Protein AF-A0A7C2I9P0-F1 (afdb_monomer)

Solvent-accessible surface area (backbone atoms only — not comparable to full-atom values): 3917 Å² total; per-residue (Å²): 103,73,68,56,32,43,73,77,42,40,96,74,48,94,77,87,83,88,77,89,74,68,91,86,64,49,73,44,64,59,85,93,42,77,76,45,46,27,86,81,69,75,45,78,76,56,91,66,45,60,40,56,53,48,62,75,73,98

Foldseek 3Di:
DQVLLCVVQVVPDPDDDDDDDDDPWDFDDDVPDTQDTCVVVVDDDDVPRNSVSVVVVD

Sequence (58 aa):
MAAEILAGHGERIAALTIVPSSGGRFVVLVGDREIFNKKATGRFPQPGEAARLVGQAV

Radius of gyration: 11.15 Å; Cα contacts (8 Å, |Δi|>4): 50; chains: 1; bounding box: 26×24×24 Å

Secondary structure (DSSP, 8-state):
-HHHHHHHHGGG-S-------STT--EEEETTEEEEEHHHHSSPPPTTHHHHHHHTT-

Mean predicted aligned error: 2.22 Å

pLDDT: mean 96.01, std 1.8, range [88.25, 97.88]

Nearest PDB structures (foldseek):
  2fa8-assembly1_D  TM=9.020E-01  e=1.978E-02  Agrobacterium fabrum str. C58
  3dex-assembly1_B  TM=9.096E-01  e=3.939E-02  Streptomyces avermitilis
  3dex-assembly4_G  TM=9.045E-01  e=3.939E-02  Streptomyces avermitilis
  2ojl-assembly1_A  TM=9.220E-01  e=6.380E-02  Bordetella parapertussis 12822
  2p0g-assembly1_B  TM=8.763E-01  e=7.845E-02  Vibrio cholerae

Structure (mmCIF, N/CA/C/O backbone):
data_AF-A0A7C2I9P0-F1
#
_entry.id   AF-A0A7C2I9P0-F1
#
loop_
_atom_site.group_PDB
_atom_site.id
_atom_site.type_symbol
_atom_site.label_atom_id
_atom_site.label_alt_id
_atom_site.label_comp_id
_atom_site.label_asym_id
_atom_site.label_entity_id
_atom_site.label_seq_id
_atom_site.pdbx_PDB_ins_code
_atom_site.Cartn_x
_atom_site.Cartn_y
_atom_site.Cartn_z
_atom_site.occupancy
_atom_site.B_iso_or_equiv
_atom_site.auth_seq_id
_atom_site.auth_comp_id
_atom_site.auth_asym_id
_atom_site.auth_atom_id
_atom_site.pdbx_PDB_model_num
ATOM 1 N N . MET A 1 1 ? 6.587 1.720 3.704 1.00 89.88 1 MET A N 1
ATOM 2 C CA . MET A 1 1 ? 5.839 0.708 2.929 1.00 89.88 1 MET A CA 1
ATOM 3 C C . MET A 1 1 ? 6.269 0.632 1.469 1.00 89.88 1 MET A C 1
ATOM 5 O O . MET A 1 1 ? 6.867 -0.368 1.124 1.00 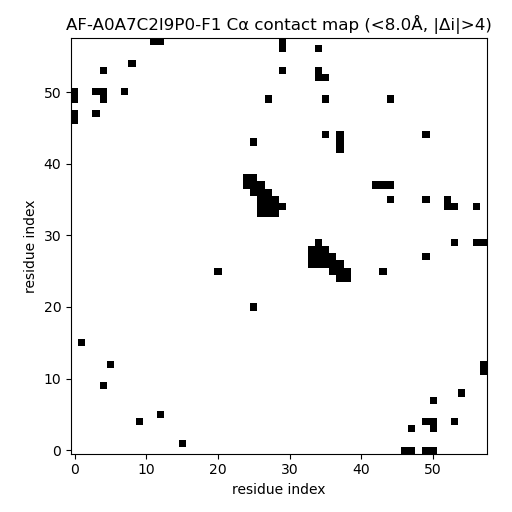89.88 1 MET A O 1
ATOM 9 N N . ALA A 1 2 ? 6.034 1.633 0.608 1.00 95.00 2 ALA A N 1
ATOM 10 C CA . ALA A 1 2 ? 6.440 1.528 -0.808 1.00 95.00 2 ALA A CA 1
ATOM 11 C C . ALA A 1 2 ? 7.945 1.226 -0.978 1.00 95.00 2 ALA A C 1
ATOM 13 O O . ALA A 1 2 ? 8.314 0.280 -1.665 1.00 95.00 2 ALA A O 1
ATOM 14 N N . ALA A 1 3 ? 8.801 1.962 -0.260 1.00 95.94 3 ALA A N 1
ATOM 15 C CA . ALA A 1 3 ? 10.247 1.728 -0.260 1.00 95.94 3 ALA A CA 1
ATOM 16 C C . ALA A 1 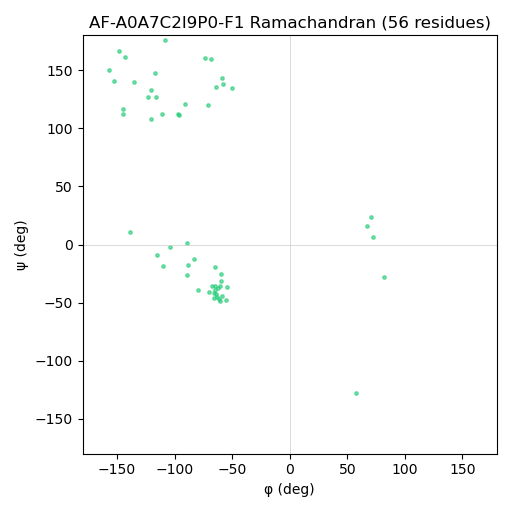3 ? 10.638 0.328 0.253 1.00 95.94 3 ALA A C 1
ATOM 18 O O . ALA A 1 3 ? 11.557 -0.286 -0.265 1.00 95.94 3 ALA A O 1
ATOM 19 N N . GLU A 1 4 ? 9.914 -0.193 1.242 1.00 95.44 4 GLU A N 1
ATOM 20 C CA . GLU A 1 4 ? 10.149 -1.516 1.835 1.00 95.44 4 GLU A CA 1
ATOM 21 C C . GLU A 1 4 ? 9.784 -2.647 0.863 1.00 95.44 4 GLU A C 1
ATOM 23 O O . GLU A 1 4 ? 10.536 -3.607 0.723 1.00 95.44 4 GLU A O 1
ATOM 28 N N . ILE A 1 5 ? 8.671 -2.502 0.135 1.00 96.25 5 ILE A N 1
ATOM 29 C CA . ILE A 1 5 ? 8.270 -3.434 -0.926 1.00 96.25 5 ILE A CA 1
ATOM 30 C C . ILE A 1 5 ? 9.337 -3.473 -2.027 1.00 96.25 5 ILE A C 1
ATOM 32 O O . ILE A 1 5 ? 9.770 -4.552 -2.427 1.00 96.25 5 ILE A O 1
ATOM 36 N N . LEU A 1 6 ? 9.786 -2.305 -2.498 1.00 97.06 6 LEU A N 1
ATOM 37 C CA . LEU A 1 6 ? 10.792 -2.223 -3.561 1.00 97.06 6 LEU A CA 1
ATOM 38 C C . LEU A 1 6 ? 12.165 -2.730 -3.107 1.00 97.06 6 LEU A C 1
ATOM 40 O O . LEU A 1 6 ? 12.842 -3.389 -3.888 1.00 97.06 6 LEU A O 1
ATOM 44 N N . ALA A 1 7 ? 12.553 -2.497 -1.851 1.00 95.81 7 ALA A N 1
ATOM 45 C CA . ALA A 1 7 ? 13.806 -3.015 -1.308 1.00 95.81 7 ALA A CA 1
ATOM 46 C C . ALA A 1 7 ? 13.849 -4.553 -1.285 1.00 95.81 7 ALA A C 1
ATOM 48 O O . ALA A 1 7 ? 14.896 -5.134 -1.546 1.00 95.81 7 ALA A O 1
ATOM 49 N N . GLY A 1 8 ? 12.726 -5.218 -0.984 1.00 94.06 8 GLY A N 1
ATOM 50 C CA . GLY A 1 8 ? 12.667 -6.683 -0.916 1.00 94.06 8 GLY A CA 1
ATOM 51 C C . GLY A 1 8 ? 12.335 -7.380 -2.239 1.00 94.06 8 GLY A C 1
ATOM 52 O O . GLY A 1 8 ? 12.671 -8.551 -2.417 1.00 94.06 8 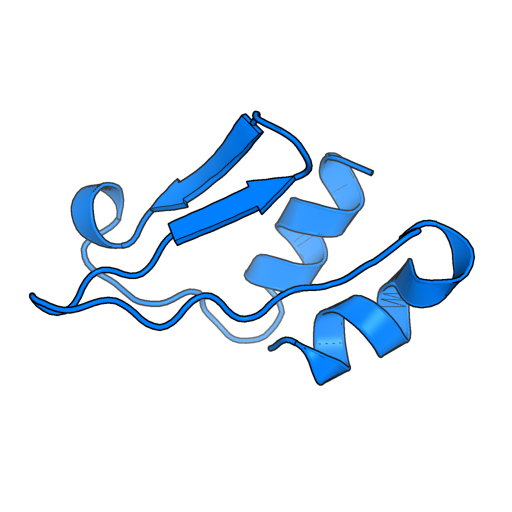GLY A O 1
ATOM 53 N N . HIS A 1 9 ? 11.630 -6.706 -3.152 1.00 95.62 9 HIS A N 1
ATOM 54 C CA . HIS A 1 9 ? 11.012 -7.348 -4.321 1.00 95.62 9 HIS A CA 1
ATOM 55 C C . HIS A 1 9 ? 11.131 -6.546 -5.625 1.00 95.62 9 HIS A C 1
ATOM 57 O O . HIS A 1 9 ? 10.490 -6.910 -6.607 1.00 95.62 9 HIS A O 1
ATOM 63 N N . GLY A 1 10 ? 11.938 -5.481 -5.664 1.00 95.31 10 GLY A N 1
ATOM 64 C CA . GLY A 1 10 ? 12.039 -4.575 -6.813 1.00 95.31 10 GLY A CA 1
ATOM 65 C C . GLY A 1 10 ? 12.360 -5.263 -8.142 1.00 95.31 10 GLY A C 1
ATOM 66 O O . GLY A 1 10 ? 11.765 -4.915 -9.154 1.00 95.31 10 GLY A O 1
ATOM 67 N N . GLU A 1 11 ? 13.202 -6.300 -8.143 1.00 97.00 11 GLU A N 1
ATOM 68 C CA . GLU A 1 11 ? 13.558 -7.056 -9.359 1.00 97.00 11 GLU A CA 1
ATOM 69 C C . GLU A 1 11 ? 12.377 -7.818 -9.986 1.00 97.00 11 GLU A C 1
ATOM 71 O O . GLU A 1 11 ? 12.421 -8.175 -11.160 1.00 97.00 11 GLU A O 1
ATOM 76 N N . ARG A 1 12 ? 11.310 -8.062 -9.215 1.00 96.62 12 ARG A N 1
ATOM 77 C CA . ARG A 1 12 ? 10.100 -8.779 -9.654 1.00 96.62 12 ARG A CA 1
ATOM 78 C C . ARG A 1 12 ? 8.915 -7.847 -9.911 1.00 96.62 12 ARG A C 1
ATOM 80 O O . ARG A 1 12 ? 7.846 -8.304 -10.303 1.00 96.62 12 ARG A O 1
ATOM 87 N N . ILE A 1 13 ? 9.077 -6.545 -9.673 1.00 96.56 13 ILE A N 1
ATOM 88 C CA . ILE A 1 13 ? 8.004 -5.555 -9.762 1.00 96.56 13 ILE A CA 1
ATOM 89 C C . ILE A 1 13 ? 8.275 -4.644 -10.955 1.00 96.56 13 ILE A C 1
ATOM 91 O O . ILE A 1 13 ? 9.192 -3.831 -10.933 1.00 96.56 13 ILE A O 1
ATOM 95 N N . ALA A 1 14 ? 7.427 -4.735 -11.981 1.00 96.69 14 ALA A N 1
ATOM 96 C CA . ALA A 1 14 ? 7.537 -3.874 -13.157 1.00 96.69 14 ALA A CA 1
ATOM 97 C C . ALA A 1 14 ? 7.292 -2.389 -12.826 1.00 96.69 14 ALA A C 1
ATOM 99 O O . ALA A 1 14 ? 7.960 -1.510 -13.364 1.00 96.69 14 ALA A O 1
ATOM 100 N N . ALA A 1 15 ? 6.332 -2.103 -11.941 1.00 96.88 15 ALA A N 1
ATOM 101 C CA . ALA A 1 15 ? 6.028 -0.756 -11.475 1.00 96.88 15 ALA A CA 1
ATOM 102 C C . ALA A 1 15 ? 5.332 -0.785 -10.109 1.00 96.88 15 ALA A C 1
ATOM 104 O O . ALA A 1 15 ? 4.581 -1.709 -9.797 1.00 96.88 15 ALA A O 1
ATOM 105 N N . LEU A 1 16 ? 5.540 0.269 -9.318 1.00 97.31 16 LEU A N 1
ATOM 106 C CA . LEU A 1 16 ? 4.774 0.549 -8.107 1.00 97.31 16 LEU A CA 1
ATOM 107 C C . LEU A 1 16 ? 4.150 1.937 -8.229 1.00 97.31 16 LEU A C 1
ATOM 109 O O . LEU A 1 16 ? 4.848 2.921 -8.467 1.00 97.31 16 LEU A O 1
ATOM 113 N N . THR A 1 17 ? 2.837 2.023 -8.025 1.00 97.62 17 THR A N 1
ATOM 114 C CA . THR A 1 17 ? 2.088 3.279 -8.123 1.00 97.62 17 THR A CA 1
ATOM 115 C C . THR A 1 17 ? 1.401 3.593 -6.802 1.00 97.62 17 THR A C 1
ATOM 117 O O . THR A 1 17 ? 0.741 2.741 -6.211 1.00 97.62 17 THR A O 1
ATOM 120 N N . ILE A 1 18 ? 1.531 4.840 -6.346 1.00 96.75 18 ILE A N 1
ATOM 121 C CA . ILE A 1 18 ? 0.753 5.366 -5.224 1.00 96.75 18 ILE A CA 1
ATOM 122 C C . ILE A 1 18 ? -0.433 6.118 -5.815 1.00 96.75 18 ILE A C 1
ATOM 124 O O . ILE A 1 18 ? -0.255 7.159 -6.439 1.00 96.75 18 ILE A O 1
ATOM 128 N N . VAL A 1 19 ? -1.636 5.583 -5.621 1.00 95.88 19 VAL A N 1
ATOM 129 C CA . VAL A 1 19 ? -2.879 6.200 -6.096 1.00 95.88 19 VAL A CA 1
ATOM 130 C C . VAL A 1 19 ? -3.508 6.981 -4.937 1.00 95.88 19 VAL A C 1
ATOM 132 O O . VAL A 1 19 ? -3.941 6.358 -3.961 1.00 95.88 19 VAL A O 1
ATOM 135 N N . PRO A 1 20 ? -3.560 8.328 -4.992 1.00 95.44 20 PRO A N 1
ATOM 136 C CA . PRO A 1 20 ? -4.253 9.116 -3.981 1.00 95.44 20 PRO A CA 1
ATOM 137 C C . PRO A 1 20 ? -5.722 8.701 -3.895 1.00 95.44 20 PRO A C 1
ATOM 139 O O 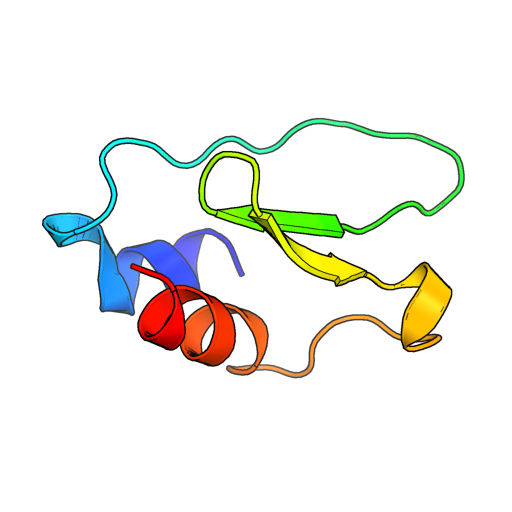. PRO A 1 20 ? -6.384 8.485 -4.908 1.00 95.44 20 PRO A O 1
ATOM 142 N N . SER A 1 21 ? -6.247 8.598 -2.679 1.00 94.19 21 SER A N 1
ATOM 143 C CA . SER A 1 21 ? -7.656 8.283 -2.453 1.00 94.19 21 SER A CA 1
ATOM 144 C C . SER A 1 21 ? -8.204 9.057 -1.259 1.00 94.19 21 SER A C 1
ATOM 146 O O . SER A 1 21 ? -7.451 9.583 -0.440 1.00 94.19 21 SER A O 1
ATOM 148 N N . SER A 1 22 ? -9.529 9.153 -1.180 1.00 93.44 22 SER A N 1
ATOM 149 C CA . SER A 1 22 ? -10.256 9.839 -0.111 1.00 93.44 22 SER A CA 1
ATOM 150 C C . SER A 1 22 ? -10.978 8.845 0.813 1.00 93.44 22 SER A C 1
ATOM 152 O O . SER A 1 22 ? -10.940 7.628 0.611 1.00 93.44 22 SER A O 1
ATOM 154 N N . GLY A 1 23 ? -11.616 9.350 1.876 1.00 92.69 23 GLY A N 1
ATOM 155 C CA . GLY A 1 23 ? -12.457 8.539 2.770 1.00 92.69 23 GLY A CA 1
ATOM 156 C C . GLY A 1 23 ? -11.691 7.557 3.662 1.00 92.69 23 GLY A C 1
ATOM 157 O O . GLY A 1 23 ? -12.241 6.540 4.074 1.00 92.69 23 GLY A O 1
ATOM 158 N N . GLY A 1 24 ? -10.405 7.816 3.927 1.00 92.19 24 GLY A N 1
ATOM 159 C CA . GLY A 1 24 ? -9.568 6.943 4.757 1.00 92.19 24 GLY A CA 1
ATOM 160 C C . GLY A 1 24 ? -9.281 5.571 4.136 1.00 92.19 24 GLY A C 1
ATOM 161 O O . GLY A 1 24 ? -8.858 4.658 4.857 1.00 92.19 24 GLY A O 1
ATOM 162 N N . ARG A 1 25 ? -9.519 5.422 2.824 1.00 95.62 25 ARG A N 1
ATOM 163 C CA . ARG A 1 25 ? -9.288 4.192 2.069 1.00 95.62 25 ARG A CA 1
ATOM 164 C C . ARG A 1 25 ? -7.804 3.849 2.055 1.00 95.62 25 ARG A C 1
ATOM 166 O O . ARG A 1 25 ? -6.948 4.694 1.823 1.00 95.62 25 ARG A O 1
ATOM 173 N N . PHE A 1 26 ? -7.520 2.576 2.291 1.00 96.81 26 PHE A N 1
ATOM 174 C CA . PHE A 1 26 ? -6.184 2.025 2.153 1.00 96.81 26 PHE A CA 1
ATOM 175 C C . PHE A 1 26 ? -6.300 0.594 1.639 1.00 96.81 26 PHE A C 1
ATOM 177 O O . PHE A 1 26 ? -6.832 -0.278 2.332 1.00 96.81 26 PHE A O 1
ATOM 184 N N . VAL A 1 27 ? -5.844 0.383 0.410 1.00 97.25 27 VAL A N 1
ATOM 185 C CA . VAL A 1 27 ? -5.909 -0.894 -0.304 1.00 97.25 27 VAL A CA 1
ATOM 186 C C . VAL A 1 27 ? -4.558 -1.128 -0.963 1.00 97.25 27 VAL A C 1
ATOM 188 O O . VAL A 1 27 ? -3.960 -0.186 -1.480 1.00 97.25 27 VAL A O 1
ATOM 191 N N . VAL A 1 28 ? -4.084 -2.371 -0.932 1.00 97.50 28 VAL A N 1
ATOM 192 C CA . VAL A 1 28 ? -2.889 -2.797 -1.664 1.00 97.50 28 VAL A CA 1
ATOM 193 C C . VAL A 1 28 ? -3.313 -3.838 -2.689 1.00 97.50 28 VAL A C 1
ATOM 195 O O . VAL A 1 28 ? -3.967 -4.826 -2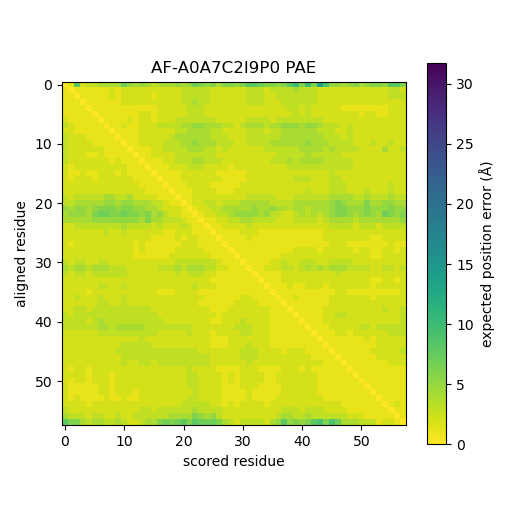.341 1.00 97.50 28 VAL A O 1
ATOM 198 N N . LEU A 1 29 ? -2.941 -3.592 -3.943 1.00 97.69 29 LEU A N 1
ATOM 199 C CA . LEU A 1 29 ? -3.213 -4.462 -5.080 1.00 97.69 29 LEU A CA 1
ATOM 200 C C . LEU A 1 29 ? -1.894 -4.974 -5.672 1.00 97.69 29 LEU A C 1
ATOM 202 O O . LEU A 1 29 ? -0.896 -4.251 -5.669 1.00 97.69 29 LEU A O 1
ATOM 206 N N . VAL A 1 30 ? -1.912 -6.193 -6.207 1.00 97.25 30 VAL A N 1
ATOM 207 C CA . VAL A 1 30 ? -0.875 -6.733 -7.099 1.00 97.25 30 VAL A CA 1
ATOM 208 C C . VAL A 1 30 ? -1.557 -7.085 -8.417 1.00 97.25 30 VAL A C 1
ATOM 210 O O . VAL A 1 30 ? -2.364 -8.014 -8.471 1.00 97.25 30 VAL A O 1
ATOM 213 N N . GLY A 1 31 ? -1.300 -6.290 -9.459 1.00 95.12 31 GLY A N 1
ATOM 214 C CA . GLY A 1 31 ? -2.163 -6.268 -10.643 1.00 95.12 31 GLY A CA 1
ATOM 215 C C . GLY A 1 31 ? -3.600 -5.922 -10.242 1.00 95.12 31 GLY A C 1
ATOM 216 O O . GLY A 1 31 ? -3.820 -4.969 -9.495 1.00 95.12 31 GLY A O 1
ATOM 217 N N . ASP A 1 32 ? -4.557 -6.751 -10.656 1.00 94.62 32 ASP A N 1
ATOM 218 C CA . ASP A 1 32 ? -5.978 -6.598 -10.307 1.00 94.62 32 ASP A CA 1
ATOM 219 C C . ASP A 1 32 ? -6.375 -7.312 -9.000 1.00 94.62 32 ASP A C 1
ATOM 221 O O . ASP A 1 32 ? -7.538 -7.293 -8.592 1.00 94.62 32 ASP A O 1
ATOM 225 N N . ARG A 1 33 ? -5.423 -7.963 -8.317 1.00 96.94 33 ARG A N 1
ATOM 226 C CA . ARG A 1 33 ? -5.695 -8.743 -7.105 1.00 96.94 33 ARG A CA 1
ATOM 227 C C . ARG A 1 33 ? -5.545 -7.895 -5.848 1.00 96.94 33 ARG A C 1
ATOM 229 O O . ARG A 1 33 ? -4.452 -7.430 -5.534 1.00 96.94 33 ARG A O 1
ATOM 236 N N . GLU A 1 34 ? -6.615 -7.789 -5.063 1.00 97.50 34 GLU A N 1
ATOM 237 C 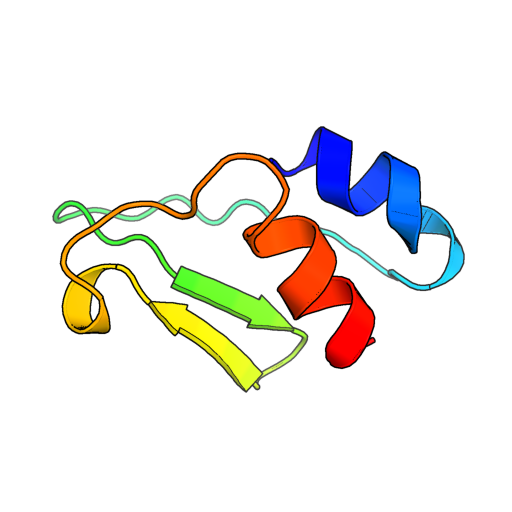CA . GLU A 1 34 ? -6.564 -7.221 -3.713 1.00 97.50 34 GLU A CA 1
ATOM 238 C C . GLU A 1 34 ? -5.845 -8.168 -2.746 1.00 97.50 34 GLU A C 1
ATOM 240 O O . GLU A 1 34 ? -6.262 -9.309 -2.547 1.00 97.50 34 GLU A O 1
ATOM 245 N N . ILE A 1 35 ? -4.752 -7.689 -2.147 1.00 97.69 35 ILE A N 1
ATOM 246 C CA . ILE A 1 35 ? -3.961 -8.450 -1.166 1.00 97.69 35 ILE A CA 1
ATOM 247 C C . ILE A 1 35 ? -4.083 -7.888 0.254 1.00 97.69 35 ILE A C 1
ATOM 249 O O . ILE A 1 35 ? -3.783 -8.583 1.222 1.00 97.69 35 ILE A O 1
ATOM 253 N N . PHE A 1 36 ? -4.529 -6.637 0.396 1.00 97.88 36 PHE A N 1
ATOM 254 C CA . PHE A 1 36 ? -4.815 -6.023 1.688 1.00 97.88 36 PHE A CA 1
ATOM 255 C C . PHE A 1 36 ? -5.878 -4.936 1.555 1.00 97.88 36 PHE A C 1
ATOM 257 O O . PHE A 1 36 ? -5.824 -4.115 0.639 1.00 97.88 36 PHE A O 1
ATOM 264 N N . ASN A 1 37 ? -6.776 -4.859 2.537 1.00 97.56 37 ASN A N 1
ATOM 265 C CA . ASN A 1 37 ? -7.797 -3.823 2.602 1.00 97.56 37 ASN A CA 1
ATOM 266 C C . ASN A 1 37 ? -8.079 -3.406 4.045 1.00 97.56 37 ASN A C 1
ATOM 268 O O . ASN A 1 37 ? -8.596 -4.186 4.847 1.00 97.56 37 ASN A O 1
ATOM 272 N N . LYS A 1 38 ? -7.792 -2.141 4.363 1.00 97.19 38 LYS A N 1
ATOM 273 C CA . LYS A 1 38 ? -8.026 -1.571 5.697 1.00 97.19 38 LYS A CA 1
ATOM 274 C C . LYS A 1 38 ? -9.493 -1.628 6.114 1.00 97.19 38 LYS A C 1
ATOM 276 O O . LYS A 1 38 ? -9.773 -1.755 7.300 1.00 97.19 38 LYS A O 1
ATOM 281 N N . LYS A 1 39 ? -10.437 -1.541 5.170 1.00 96.75 39 LYS A N 1
ATOM 282 C CA . LYS A 1 39 ? -11.870 -1.642 5.482 1.00 96.75 39 LYS A CA 1
ATOM 283 C C . LYS A 1 39 ? -12.225 -3.034 6.012 1.00 96.75 39 LYS A C 1
ATOM 285 O O . LYS A 1 39 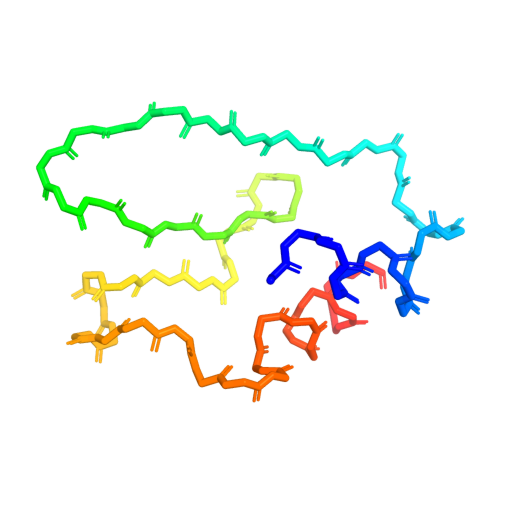? -13.063 -3.134 6.898 1.00 96.75 39 LYS A O 1
ATOM 290 N N . ALA A 1 40 ? -11.582 -4.077 5.487 1.00 96.81 40 ALA A N 1
ATOM 291 C CA . ALA A 1 40 ? -11.804 -5.455 5.914 1.00 96.81 40 ALA A CA 1
ATOM 292 C C . ALA A 1 40 ? -11.065 -5.785 7.221 1.00 96.81 40 ALA A C 1
ATOM 294 O O . ALA A 1 40 ? -11.607 -6.472 8.078 1.00 96.81 40 ALA A O 1
ATOM 295 N N . THR A 1 41 ? -9.836 -5.287 7.390 1.00 96.31 41 THR A N 1
ATOM 296 C CA . THR A 1 41 ? -8.999 -5.602 8.563 1.00 96.31 41 THR A CA 1
ATOM 297 C C . THR A 1 41 ? -9.213 -4.665 9.751 1.00 96.31 41 THR A C 1
ATOM 299 O O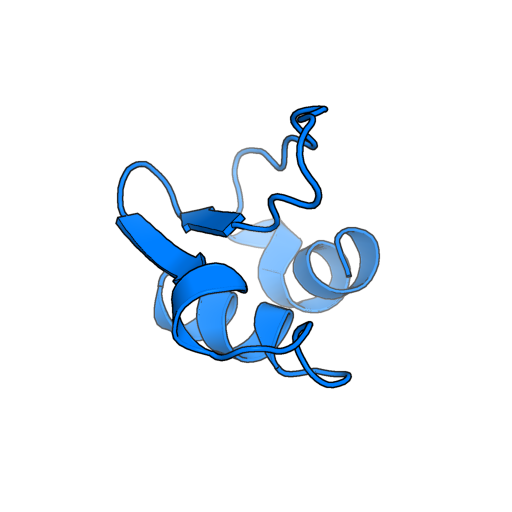 . THR A 1 41 ? -8.777 -4.973 10.857 1.00 96.31 41 THR A O 1
ATOM 302 N N . GLY A 1 42 ? -9.821 -3.497 9.533 1.00 97.38 42 GLY A N 1
ATOM 303 C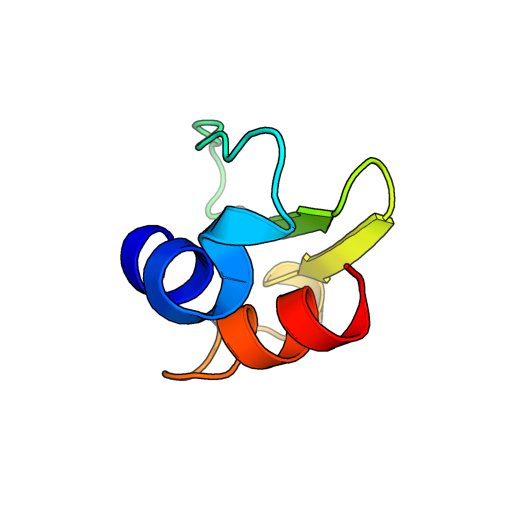 CA . GLY A 1 42 ? -10.000 -2.456 10.547 1.00 97.38 42 GLY A CA 1
ATOM 304 C C . GLY A 1 42 ? -8.716 -1.711 10.929 1.00 97.38 42 GLY A C 1
ATOM 305 O O . GLY A 1 42 ? -8.736 -0.896 11.848 1.00 97.38 42 GLY A O 1
ATOM 306 N N . ARG A 1 43 ? -7.588 -1.957 10.248 1.00 96.81 43 ARG A N 1
ATOM 307 C CA . ARG A 1 43 ? -6.276 -1.391 10.603 1.00 96.81 43 ARG A CA 1
ATOM 308 C C . ARG A 1 43 ? -5.390 -1.152 9.383 1.00 96.81 43 ARG A C 1
ATOM 310 O O . ARG A 1 43 ? -5.654 -1.644 8.291 1.00 96.81 43 ARG A O 1
ATOM 317 N N . PHE A 1 44 ? -4.313 -0.397 9.573 1.00 97.06 44 PHE A N 1
ATOM 318 C CA . PHE A 1 44 ? -3.214 -0.384 8.608 1.00 97.06 44 PHE A CA 1
ATOM 319 C C . PHE A 1 44 ? -2.395 -1.687 8.706 1.00 97.06 44 PHE A C 1
ATOM 321 O O . PHE A 1 44 ? -2.479 -2.384 9.729 1.00 97.06 44 PHE A O 1
ATOM 328 N N . PRO A 1 45 ? -1.613 -2.036 7.669 1.00 96.44 45 PRO A N 1
ATOM 329 C CA . PRO A 1 45 ? -0.651 -3.123 7.774 1.00 96.44 45 PRO A CA 1
ATOM 330 C C . PRO A 1 45 ? 0.350 -2.854 8.899 1.00 96.44 45 PRO A C 1
ATOM 332 O O . PRO A 1 45 ? 0.767 -1.713 9.109 1.00 96.44 45 PRO A O 1
ATOM 335 N N . GLN A 1 46 ? 0.743 -3.904 9.609 1.00 97.00 46 GLN A N 1
ATOM 336 C CA . GLN A 1 46 ? 1.871 -3.862 10.531 1.00 97.00 46 GLN A CA 1
ATOM 337 C C . GLN A 1 46 ? 3.186 -3.688 9.745 1.00 97.00 46 GLN A C 1
ATOM 339 O O . GLN A 1 46 ? 3.225 -3.991 8.545 1.00 97.00 46 GLN A O 1
ATOM 344 N N . PRO A 1 47 ? 4.274 -3.217 10.386 1.00 95.75 47 PRO A N 1
ATOM 345 C CA . PRO A 1 47 ? 5.601 -3.203 9.761 1.00 95.75 47 PRO A CA 1
ATOM 346 C C . PRO A 1 47 ? 5.944 -4.584 9.173 1.00 95.75 47 PRO A C 1
ATOM 348 O O . PRO A 1 47 ? 5.679 -5.598 9.817 1.00 95.75 47 PRO A O 1
ATOM 351 N N . GLY A 1 48 ? 6.467 -4.661 7.945 1.00 95.75 48 GLY A N 1
ATOM 352 C CA . GLY A 1 48 ? 6.744 -5.940 7.270 1.00 95.75 48 GLY A CA 1
ATOM 353 C C . GLY A 1 48 ? 5.550 -6.600 6.579 1.00 95.75 48 GLY A C 1
ATOM 354 O O . GLY A 1 48 ? 5.727 -7.329 5.602 1.00 95.75 48 GLY A O 1
ATOM 355 N N . GLU A 1 49 ? 4.320 -6.371 7.046 1.00 97.38 49 GLU A N 1
ATOM 356 C CA . GLU A 1 49 ? 3.161 -7.168 6.625 1.00 97.38 49 GLU A CA 1
ATOM 357 C C . GLU A 1 49 ? 2.836 -6.980 5.141 1.00 97.38 49 GLU A C 1
ATOM 359 O O . GLU A 1 49 ? 2.650 -7.962 4.426 1.00 97.38 49 GLU A O 1
ATOM 364 N N . ALA A 1 50 ? 2.812 -5.734 4.663 1.00 96.19 50 ALA A N 1
ATOM 365 C CA . ALA A 1 50 ? 2.510 -5.445 3.264 1.00 96.19 50 ALA A CA 1
ATOM 366 C C . ALA A 1 50 ? 3.573 -6.018 2.314 1.00 96.19 50 ALA A C 1
ATOM 368 O O . ALA A 1 50 ? 3.215 -6.608 1.300 1.00 96.19 50 ALA A O 1
ATOM 369 N N . ALA A 1 51 ? 4.861 -5.899 2.654 1.00 96.31 51 ALA A N 1
ATOM 370 C CA . ALA A 1 51 ? 5.943 -6.464 1.851 1.00 96.31 51 ALA A CA 1
ATOM 371 C C . ALA A 1 51 ? 5.849 -7.993 1.782 1.00 96.31 51 ALA A C 1
ATOM 373 O O . ALA A 1 51 ? 5.884 -8.555 0.692 1.00 96.31 51 ALA A O 1
ATOM 374 N N . ARG A 1 52 ? 5.603 -8.659 2.919 1.00 97.38 52 ARG A N 1
ATOM 375 C CA . ARG A 1 52 ? 5.383 -10.110 2.963 1.00 97.38 52 ARG A CA 1
ATOM 376 C C . ARG A 1 52 ? 4.191 -10.544 2.104 1.00 97.38 52 ARG A C 1
ATOM 378 O O . ARG A 1 52 ? 4.300 -11.534 1.390 1.00 97.38 52 ARG A O 1
ATOM 385 N N . LEU A 1 53 ? 3.063 -9.830 2.174 1.00 97.25 53 LEU A N 1
ATOM 386 C CA . LEU A 1 53 ? 1.870 -10.139 1.375 1.00 97.25 53 LEU A CA 1
ATOM 387 C C . LEU A 1 53 ? 2.117 -9.939 -0.126 1.00 97.25 53 LEU A C 1
ATOM 389 O O . LEU A 1 53 ? 1.718 -10.788 -0.918 1.00 97.25 53 LEU A O 1
ATOM 393 N N . VAL A 1 54 ? 2.810 -8.862 -0.518 1.00 96.94 54 VAL A N 1
ATOM 394 C CA . VAL A 1 54 ? 3.224 -8.643 -1.915 1.00 96.94 54 VAL A CA 1
ATOM 395 C C . VAL A 1 54 ? 4.146 -9.766 -2.376 1.00 96.94 54 VAL A C 1
ATOM 397 O O . VAL A 1 54 ? 3.906 -10.336 -3.431 1.00 96.94 54 VAL A O 1
ATOM 400 N N . GLY A 1 55 ? 5.146 -10.143 -1.576 1.00 96.06 55 GLY A N 1
ATOM 401 C CA . GLY A 1 55 ? 6.103 -11.197 -1.914 1.00 96.06 55 GLY A CA 1
ATOM 402 C C . GLY A 1 55 ? 5.478 -12.575 -2.160 1.00 96.06 55 GLY A C 1
ATOM 403 O O . GLY A 1 55 ? 6.065 -13.368 -2.887 1.00 96.06 55 GLY A O 1
ATOM 404 N N . GLN A 1 56 ? 4.302 -12.845 -1.582 1.00 95.75 56 GLN A N 1
ATOM 405 C CA . GLN A 1 56 ? 3.505 -14.061 -1.806 1.00 95.75 56 GLN A CA 1
ATOM 406 C C . GLN A 1 56 ? 2.632 -13.995 -3.071 1.00 95.75 56 GLN A C 1
ATOM 408 O O . GLN A 1 56 ? 2.045 -15.003 -3.462 1.00 95.75 56 GLN A O 1
ATOM 413 N N . ALA A 1 57 ? 2.492 -12.810 -3.666 1.00 94.69 57 ALA A N 1
ATOM 414 C CA . ALA A 1 57 ? 1.612 -12.534 -4.796 1.00 94.69 57 ALA A CA 1
ATOM 415 C C . ALA A 1 57 ? 2.357 -12.125 -6.082 1.00 94.69 57 ALA A C 1
ATOM 417 O O . ALA A 1 57 ? 1.705 -12.034 -7.122 1.00 94.69 57 ALA A O 1
ATOM 418 N N . VAL A 1 58 ? 3.675 -11.889 -6.011 1.00 88.25 58 VAL A N 1
ATOM 419 C CA . VAL A 1 58 ? 4.576 -11.584 -7.145 1.00 88.25 58 VAL A CA 1
ATOM 420 C C . VAL A 1 58 ? 5.579 -12.697 -7.400 1.00 88.25 58 VAL A C 1
ATOM 422 O O . VAL A 1 58 ? 5.959 -13.394 -6.427 1.00 88.25 58 VAL A O 1
#